Protein 2C3G (pdb70)

Secondary structure (DSSP, 8-state):
-----EEEEEEE--TT--SEEEEEEEEES------TTT--B-EEEETTEEEEEEET-SEEEEEEEESSS-EES-TTPPPEEESS-EEESSSEESS---

Solvent-accessible surface area: 5964 Å² total; per-residue (Å²): 125,186,153,96,55,26,8,31,0,40,0,92,27,38,122,98,21,39,69,3,23,0,42,19,60,67,5,96,68,149,56,140,59,16,70,101,98,118,7,36,104,0,92,111,102,85,57,62,15,41,12,32,62,5,115,41,4,129,19,0,94,0,11,0,13,4,209,53,136,60,49,86,17,22,125,83,105,100,12,48,112,32,90,90,60,0,23,5,53,42,110,44,65,82,107,100,43,128

Radius of gyration: 12.8 Å; Cα contacts (8 Å, |Δi|>4): 199; chains: 1; bounding box: 26×38×31 Å

B-factor: mean 26.35, std 8.16, range [8.42, 55.57]

Structure (mmCIF, N/CA/C/O backbone):
data_2C3G
#
_entry.id   2C3G
#
_cell.length_a   49.286
_cell.length_b   49.286
_cell.length_c   86.760
_cell.angle_alpha   90.00
_cell.angle_beta   90.00
_cell.angle_gamma   90.00
#
_symmetry.space_group_name_H-M   'P 42 21 2'
#
loop_
_entity.id
_entity.type
_entity.pdbx_description
1 polymer 'ALPHA-AMYLASE G-6'
2 non-polymer 'CADMIUM ION'
3 water water
#
loop_
_atom_site.group_PDB
_atom_site.id
_atom_site.type_symbol
_atom_site.label_atom_id
_atom_site.label_alt_id
_atom_site.label_comp_id
_atom_site.label_asym_id
_atom_site.label_entity_id
_atom_site.label_seq_id
_atom_site.pdbx_PDB_ins_code
_atom_site.Cartn_x
_atom_site.Cartn_y
_atom_site.Cartn_z
_atom_site.occupancy
_atom_site.B_iso_or_equiv
_atom_site.auth_seq_id
_atom_site.auth_comp_id
_atom_site.auth_asym_id
_atom_site.auth_atom_id
_atom_site.pdbx_PDB_model_num
ATOM 1 N N . GLY A 1 1 ? 27.466 -16.880 21.146 1.00 29.21 1 GLY A N 1
ATOM 2 C CA . GLY A 1 1 ? 26.566 -16.171 20.211 1.00 30.09 1 GLY A CA 1
ATOM 3 C C . GLY A 1 1 ? 26.973 -14.731 20.101 1.00 30.88 1 GLY A C 1
ATOM 4 O O . GLY A 1 1 ? 28.145 -14.451 19.799 1.00 31.80 1 GLY A O 1
ATOM 5 N N . HIS A 1 2 ? 25.986 -13.836 20.217 1.00 31.35 2 HIS A N 1
ATOM 6 C CA . HIS A 1 2 ? 26.069 -12.640 21.089 1.00 30.71 2 HIS A CA 1
ATOM 7 C C . HIS A 1 2 ? 26.116 -11.187 20.568 1.00 30.13 2 HIS A C 1
ATOM 8 O O . HIS A 1 2 ? 26.796 -10.834 19.597 1.00 29.38 2 HIS A O 1
ATOM 15 N N . MET A 1 3 ? 25.339 -10.361 21.266 1.00 29.34 3 MET A N 1
ATOM 16 C CA . MET A 1 3 ? 25.129 -8.944 20.953 1.00 28.78 3 MET A CA 1
ATOM 17 C C . MET A 1 3 ? 24.723 -8.194 22.215 1.00 27.89 3 MET A C 1
ATOM 18 O O . MET A 1 3 ? 24.464 -8.800 23.267 1.00 28.50 3 MET A O 1
ATOM 23 N N . ALA A 1 4 ? 24.688 -6.870 22.118 1.00 26.92 4 ALA A N 1
ATOM 24 C CA . ALA A 1 4 ? 24.199 -6.041 23.210 1.00 25.49 4 ALA A CA 1
ATOM 25 C C . ALA A 1 4 ? 22.652 -6.116 23.240 1.00 24.69 4 ALA A C 1
ATOM 26 O O . ALA A 1 4 ? 21.978 -5.612 22.346 1.00 25.03 4 ALA A O 1
ATOM 28 N N . SER A 1 5 ? 22.124 -6.736 24.287 1.00 23.19 5 SER A N 1
ATOM 29 C CA . SER A 1 5 ? 20.708 -7.041 24.438 1.00 22.05 5 SER A CA 1
ATOM 30 C C . SER A 1 5 ? 20.130 -6.414 25.704 1.00 21.47 5 SER A C 1
ATOM 31 O O . SER A 1 5 ? 20.855 -6.134 26.684 1.00 21.85 5 SER A O 1
ATOM 34 N N . GLY A 1 6 ? 18.813 -6.263 25.720 1.00 19.17 6 GLY A N 1
ATOM 35 C CA . GLY A 1 6 ? 18.133 -5.740 26.878 1.00 16.51 6 GLY A CA 1
ATOM 36 C C . GLY A 1 6 ? 16.811 -5.080 26.535 1.00 15.96 6 GLY A C 1
ATOM 37 O O . GLY A 1 6 ? 16.016 -5.594 25.726 1.00 10.91 6 GLY A O 1
ATOM 38 N N . LEU A 1 7 ? 16.544 -3.941 27.174 1.00 15.57 7 LEU A N 1
A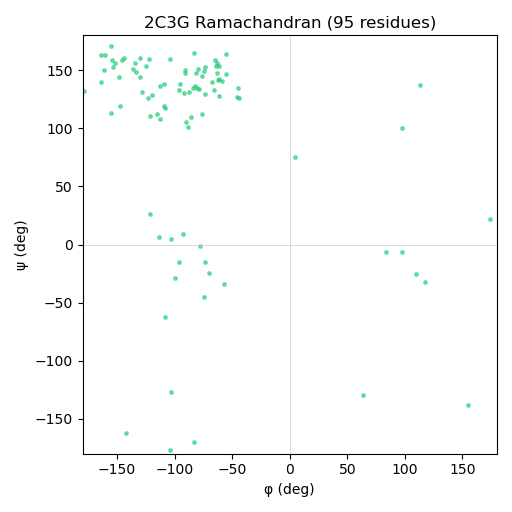TOM 39 C CA . LEU A 1 7 ? 15.281 -3.264 26.892 1.00 16.45 7 LEU A CA 1
ATOM 40 C C . LEU A 1 7 ? 15.539 -1.861 26.384 1.00 16.36 7 LEU A C 1
ATOM 41 O O . LEU A 1 7 ? 16.058 -1.031 27.120 1.00 17.38 7 LEU A O 1
ATOM 46 N N . THR A 1 8 ? 15.251 -1.629 25.103 1.00 16.02 8 THR A N 1
ATOM 47 C CA . THR A 1 8 ? 15.374 -0.306 24.490 1.00 16.38 8 THR A CA 1
ATOM 48 C C . THR A 1 8 ? 14.035 0.396 24.603 1.00 16.46 8 THR A C 1
ATOM 49 O O . THR A 1 8 ? 12.992 -0.172 24.297 1.00 16.89 8 THR A O 1
ATOM 53 N N . ILE A 1 9 ? 14.056 1.626 25.079 1.00 17.00 9 ILE A N 1
ATOM 54 C CA . ILE A 1 9 ? 12.828 2.358 25.283 1.00 16.62 9 ILE A CA 1
ATOM 55 C C . ILE A 1 9 ? 12.975 3.701 24.596 1.00 16.71 9 ILE A C 1
ATOM 56 O O . ILE A 1 9 ? 14.001 4.351 24.740 1.00 16.75 9 ILE A O 1
ATOM 61 N N . TYR A 1 10 ? 11.975 4.079 23.800 1.00 17.01 10 TYR A N 1
ATOM 62 C CA . TYR A 1 10 ? 11.945 5.393 23.160 1.00 17.60 10 TYR A CA 1
ATOM 63 C C . TYR A 1 10 ? 10.809 6.176 23.750 1.00 17.45 10 TYR A C 1
ATOM 64 O O . TYR A 1 10 ? 9.723 5.651 23.942 1.00 17.84 10 TYR A O 1
ATOM 73 N N . PHE A 1 11 ? 11.081 7.439 24.038 1.00 17.67 11 PHE A N 1
ATOM 74 C CA . PHE A 1 11 ? 10.120 8.293 24.681 1.00 17.37 11 PHE A CA 1
ATOM 75 C C . PHE A 1 11 ? 9.845 9.541 23.848 1.00 17.37 11 PHE A C 1
ATOM 76 O O . PHE A 1 11 ? 10.756 10.260 23.490 1.00 15.42 11 PHE A O 1
ATOM 84 N N . LYS A 1 12 ? 8.578 9.801 23.557 1.00 18.36 12 LYS A N 1
ATOM 85 C CA . LYS A 1 12 ? 8.209 11.047 22.918 1.00 20.05 12 LYS A CA 1
ATOM 86 C C . LYS A 1 12 ? 7.963 12.072 24.005 1.00 21.08 12 LYS A C 1
ATOM 87 O O . LYS A 1 12 ? 6.914 12.053 24.681 1.00 20.91 12 LYS A O 1
ATOM 93 N N . LYS A 1 13 ? 8.966 12.929 24.201 1.00 21.72 13 LYS A N 1
ATOM 94 C CA 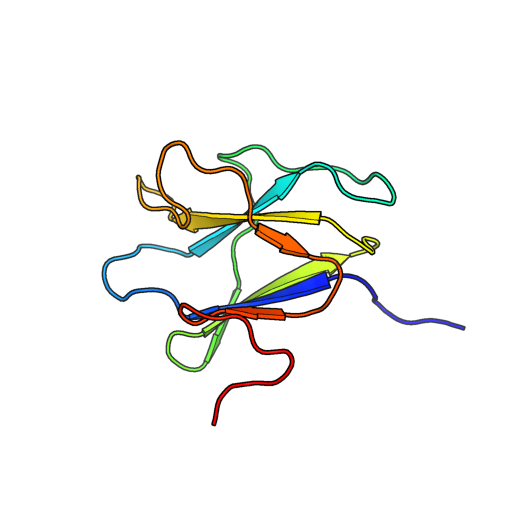. LYS A 1 13 ? 8.988 13.871 25.320 1.00 22.60 13 LYS A CA 1
ATOM 95 C C . LYS A 1 13 ? 7.995 15.003 25.087 1.00 23.05 13 LYS A C 1
ATOM 96 O O . LYS A 1 13 ? 7.973 15.593 23.995 1.00 22.55 13 LYS A O 1
ATOM 102 N N . PRO A 1 14 ? 7.139 15.282 26.085 1.00 23.18 14 PRO A N 1
ATOM 103 C CA . PRO A 1 14 ? 6.244 16.445 26.019 1.00 23.26 14 PRO A CA 1
ATOM 104 C C . PRO A 1 14 ? 7.075 17.708 25.975 1.00 23.03 14 PRO A C 1
ATOM 105 O O . PRO A 1 14 ? 8.187 17.790 26.503 1.00 22.84 14 PRO A O 1
ATOM 109 N N . ASP A 1 15 ? 6.554 18.695 25.289 1.00 24.08 15 ASP A N 1
ATOM 110 C CA . ASP A 1 15 ? 7.359 19.870 24.999 1.00 24.65 15 ASP A CA 1
ATOM 111 C C . ASP A 1 15 ? 7.636 20.706 26.241 1.00 25.48 15 ASP A C 1
ATOM 112 O O . ASP A 1 15 ? 8.622 21.444 26.275 1.00 26.08 15 ASP A O 1
ATOM 117 N N . SER A 1 16 ? 6.764 20.592 27.251 1.00 26.48 16 SER A N 1
ATOM 1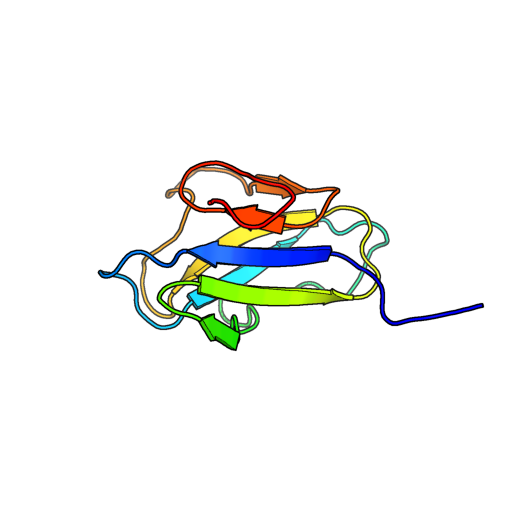18 C CA . SER A 1 16 ? 6.947 21.304 28.521 1.00 27.46 16 SER A CA 1
ATOM 119 C C . SER A 1 16 ? 8.064 20.709 29.376 1.00 27.39 16 SER A C 1
ATOM 120 O O . SER A 1 16 ? 8.535 21.339 30.315 1.00 28.79 16 SER A O 1
ATOM 123 N N . TRP A 1 17 ? 8.500 19.501 29.049 1.00 26.78 17 TRP A N 1
ATOM 124 C CA . TRP A 1 17 ? 9.466 18.801 29.875 1.00 26.32 17 TRP A CA 1
ATOM 125 C C . TRP A 1 17 ? 10.895 19.246 29.625 1.00 26.41 17 TRP A C 1
ATOM 126 O O . TRP A 1 17 ? 11.253 19.588 28.491 1.00 26.40 17 TRP A O 1
ATOM 137 N N . GLY A 1 18 ? 11.713 19.215 30.675 1.00 26.34 18 GLY A N 1
ATOM 138 C CA . GLY A 1 18 ? 13.152 19.387 30.547 1.00 26.50 18 GLY A CA 1
ATOM 139 C C . GLY A 1 18 ? 13.810 18.072 30.165 1.00 26.90 18 GLY A C 1
ATOM 140 O O . GLY A 1 18 ? 13.103 17.105 29.834 1.00 27.76 18 GLY A O 1
ATOM 141 N N . THR A 1 19 ? 15.146 18.018 30.220 1.00 26.90 19 THR A N 1
ATOM 142 C CA . THR A 1 19 ? 15.914 16.840 29.774 1.00 26.67 19 THR A CA 1
ATOM 143 C C . THR A 1 19 ? 15.285 15.539 30.273 1.00 26.46 19 THR A C 1
ATOM 144 O O . THR A 1 19 ? 15.050 15.425 31.479 1.00 26.72 19 THR A O 1
ATOM 148 N N . PRO A 1 20 ? 14.992 14.571 29.381 1.00 25.65 20 PRO A N 1
ATOM 149 C CA . PRO A 1 20 ? 14.296 13.336 29.796 1.00 24.99 20 PRO A CA 1
ATOM 150 C C . PRO A 1 20 ? 15.214 12.276 30.389 1.00 24.36 20 PRO A C 1
ATOM 151 O O . PRO A 1 20 ? 16.292 12.035 29.849 1.00 25.05 20 PRO A O 1
ATOM 155 N N . HIS A 1 21 ? 14.775 11.660 31.484 1.00 23.55 21 HIS A N 1
ATOM 156 C CA . HIS A 1 21 ? 15.506 10.570 32.154 1.00 23.29 21 HIS A CA 1
ATOM 157 C C . HIS A 1 21 ? 14.656 9.292 32.331 1.00 22.94 21 HIS A C 1
ATOM 158 O O . HIS A 1 21 ? 13.428 9.348 32.388 1.00 22.29 21 HIS A O 1
ATOM 165 N N . LEU A 1 22 ? 15.314 8.140 32.405 1.00 23.61 22 LEU A N 1
ATOM 166 C CA . LEU A 1 22 ? 14.5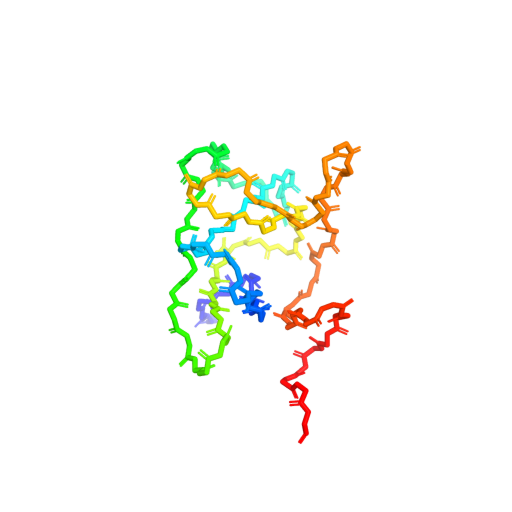71 6.882 32.523 1.00 23.91 22 LEU A CA 1
ATOM 167 C C . LEU A 1 22 ? 14.791 6.226 33.890 1.00 24.25 22 LEU A C 1
ATOM 168 O O . LEU A 1 22 ? 15.854 5.689 34.168 1.00 23.96 22 LEU A O 1
ATOM 173 N N . TYR A 1 23 ? 13.767 6.261 34.729 1.00 25.03 23 TYR A N 1
ATOM 174 C CA . TYR A 1 23 ? 13.831 5.599 36.021 1.00 26.07 23 TYR A CA 1
ATOM 175 C C . TYR A 1 23 ? 13.196 4.206 35.932 1.00 25.40 23 TYR A C 1
ATOM 176 O O . TYR A 1 23 ? 12.105 4.052 35.388 1.00 25.48 23 TYR A O 1
ATOM 185 N N . TYR A 1 24 ? 13.896 3.212 36.472 1.00 25.13 24 TYR A N 1
ATOM 186 C CA . TYR A 1 24 ? 13.479 1.798 36.422 1.00 25.05 24 TYR A CA 1
ATOM 187 C C . TYR A 1 24 ? 13.935 1.009 37.654 1.00 25.36 24 TYR A C 1
ATOM 188 O O . TYR A 1 24 ? 15.019 1.229 38.196 1.00 24.87 24 TYR A O 1
ATOM 197 N N . TYR A 1 25 ? 13.085 0.076 38.073 1.00 26.17 25 TYR A N 1
ATOM 198 C CA . TYR A 1 25 ? 13.343 -0.744 39.250 1.00 26.74 25 TYR A CA 1
ATOM 199 C C . TYR A 1 25 ? 12.839 -2.176 38.995 1.00 27.15 25 TYR A C 1
ATOM 200 O O . TYR A 1 25 ? 12.562 -2.538 37.852 1.00 26.99 25 TYR A O 1
ATOM 209 N N . ASP A 1 26 ? 12.662 -2.963 40.058 1.00 27.88 26 ASP A N 1
ATOM 210 C CA . ASP A 1 26 ? 12.571 -4.422 39.946 1.00 28.56 26 ASP A CA 1
ATOM 211 C C . ASP A 1 26 ? 12.808 -4.990 38.542 1.00 27.65 26 ASP A C 1
ATOM 212 O O . ASP A 1 26 ? 11.901 -5.372 37.834 1.00 26.93 26 ASP A O 1
ATOM 217 N N . THR A 1 27 ? 14.091 -4.972 38.197 1.00 27.44 27 THR A N 1
ATOM 218 C CA . THR A 1 27 ? 14.677 -5.569 37.014 1.00 27.41 27 THR A CA 1
ATOM 219 C C . THR A 1 27 ? 14.735 -7.074 37.170 1.00 27.65 27 THR A C 1
ATOM 220 O O . THR A 1 27 ? 14.894 -7.584 38.283 1.00 27.07 27 THR A O 1
ATOM 224 N N . ASN A 1 28 ? 14.627 -7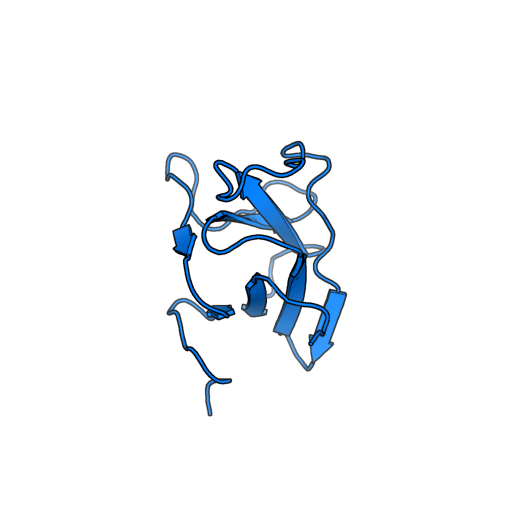.783 36.054 1.00 27.64 28 ASN A N 1
ATOM 225 C CA . ASN A 1 28 ? 14.794 -9.233 36.043 1.00 28.34 28 ASN A CA 1
ATOM 226 C C . ASN A 1 28 ? 15.416 -9.622 34.690 1.00 28.33 28 ASN A C 1
ATOM 227 O O . ASN A 1 28 ? 14.842 -9.323 33.639 1.00 27.72 28 ASN A O 1
ATOM 232 N N . PRO A 1 29 ? 16.607 -10.227 34.689 1.00 28.82 29 PRO A N 1
ATOM 233 C CA . PRO A 1 29 ? 17.397 -10.529 35.896 1.00 29.22 29 PRO A CA 1
ATOM 234 C C . PRO A 1 29 ? 17.858 -9.306 36.641 1.00 29.75 29 PRO A C 1
ATOM 235 O O . PRO A 1 29 ? 18.016 -8.242 36.035 1.00 29.33 29 PRO A O 1
ATOM 239 N N . LYS A 1 30 ? 18.078 -9.464 37.939 1.00 30.38 30 LYS A N 1
ATOM 240 C CA . LYS A 1 30 ? 18.389 -8.338 38.809 1.00 31.54 30 LYS A CA 1
ATOM 241 C C . LYS A 1 30 ? 19.734 -7.737 38.443 1.00 31.89 30 LYS A C 1
ATOM 242 O O . LYS A 1 30 ? 20.725 -8.440 38.272 1.00 31.84 30 LYS A O 1
ATOM 248 N N . VAL A 1 31 ? 19.735 -6.412 38.336 1.00 32.73 31 VAL A N 1
ATOM 249 C CA . VAL A 1 31 ? 20.820 -5.644 37.757 1.00 32.79 31 VAL A CA 1
ATOM 250 C C . VAL A 1 31 ? 20.846 -4.346 38.553 1.00 33.68 31 VAL A C 1
ATOM 251 O O . VAL A 1 31 ? 19.836 -4.015 39.201 1.00 33.51 31 VAL A O 1
ATOM 255 N N . ASP A 1 32 ? 21.977 -3.632 38.545 0.50 34.28 32 ASP A N 1
ATOM 256 C CA A ASP A 1 32 ? 22.068 -2.358 39.256 0.50 34.68 32 ASP A CA 1
ATOM 257 C CA B ASP A 1 32 ? 22.086 -2.337 39.216 0.50 34.79 32 ASP A CA 1
ATOM 258 C C . ASP A 1 32 ? 20.911 -1.456 38.826 0.50 35.15 32 ASP A C 1
ATOM 259 O O . ASP A 1 32 ? 20.659 -1.255 37.633 0.50 34.94 32 ASP A O 1
ATOM 268 N N . GLU A 1 33 ? 20.191 -0.941 39.814 1.00 35.91 33 GLU A N 1
ATOM 269 C CA . GLU A 1 33 ? 19.089 -0.029 39.560 1.00 37.35 33 GLU A CA 1
ATOM 270 C C . GLU A 1 33 ? 19.435 1.393 40.006 1.00 37.97 33 GLU A C 1
ATOM 271 O O . GLU A 1 33 ? 20.022 1.590 41.073 1.00 38.10 33 GLU A O 1
ATOM 277 N N . PRO A 1 34 ? 19.056 2.376 39.193 1.00 38.26 34 PRO A N 1
ATOM 278 C CA . PRO A 1 34 ? 19.320 3.784 39.486 1.00 38.76 34 PRO A CA 1
ATOM 279 C C . PRO A 1 34 ? 18.454 4.386 40.601 1.00 38.85 34 PRO A C 1
ATOM 280 O O . PRO A 1 34 ? 17.334 3.951 40.865 1.00 38.88 34 PRO A O 1
ATOM 284 N N . THR A 1 35 ? 19.027 5.393 41.250 1.00 38.95 35 THR A N 1
ATOM 285 C CA . THR A 1 35 ? 18.333 6.338 42.111 1.00 38.89 35 THR A CA 1
ATOM 286 C C . THR A 1 35 ? 17.323 7.127 41.262 1.00 38.40 35 THR A C 1
ATOM 287 O O . THR A 1 35 ? 17.495 7.243 40.045 1.00 38.90 35 THR A O 1
ATOM 291 N N . TRP A 1 36 ? 16.284 7.672 41.890 1.00 37.51 36 TRP A N 1
ATOM 292 C CA . TRP A 1 36 ? 15.343 8.574 41.215 1.00 36.89 36 TRP A CA 1
ATOM 293 C C . TRP A 1 36 ? 16.073 9.789 40.611 1.00 36.93 36 TRP A C 1
ATOM 294 O O . TRP A 1 36 ? 15.713 10.285 39.543 1.00 36.69 36 TRP A O 1
ATOM 305 N N . SER A 1 37 ? 17.121 10.239 41.292 1.00 36.63 37 SER A N 1
ATOM 306 C CA . SER A 1 37 ? 17.876 11.415 40.880 1.00 36.50 37 SER A CA 1
ATOM 307 C C . SER A 1 37 ? 19.120 11.051 40.066 1.00 36.35 37 SER A C 1
ATOM 308 O O . SER A 1 37 ? 19.718 11.929 39.441 1.00 36.84 37 SER A O 1
ATOM 311 N N . GLU A 1 38 ? 19.511 9.774 40.100 1.00 35.53 38 GLU A N 1
ATOM 312 C CA . GLU A 1 38 ? 20.624 9.256 39.302 1.00 34.98 38 GLU A CA 1
ATOM 313 C C . GLU A 1 38 ? 20.164 8.450 38.061 1.00 33.66 38 GLU A C 1
ATOM 314 O O . GLU A 1 38 ? 20.993 7.882 37.342 1.00 33.08 38 GLU A O 1
ATOM 320 N N . ALA A 1 39 ? 18.847 8.411 37.824 1.00 32.55 39 ALA A N 1
ATOM 321 C CA . ALA A 1 39 ? 18.278 7.852 36.591 1.00 31.05 39 ALA A CA 1
ATOM 322 C C . ALA A 1 39 ? 19.045 8.331 35.340 1.00 30.17 39 ALA A C 1
ATOM 323 O O . ALA A 1 39 ? 19.380 9.525 35.225 1.00 30.54 39 ALA A O 1
ATOM 325 N N . PRO A 1 40 ? 19.352 7.402 34.436 1.00 28.64 40 PRO A N 1
ATOM 326 C CA . PRO A 1 40 ? 20.089 7.727 33.215 1.00 27.80 40 PRO A CA 1
ATOM 327 C C . PRO A 1 40 ? 19.343 8.702 32.322 1.00 26.61 40 PRO A C 1
ATOM 328 O O . PRO A 1 40 ? 18.118 8.619 32.186 1.00 26.08 40 PRO A O 1
ATOM 332 N N . GLU A 1 41 ? 20.102 9.615 31.723 1.00 25.53 41 GLU A N 1
ATOM 333 C CA . GLU A 1 41 ? 19.615 10.464 30.644 1.00 25.32 41 GLU A CA 1
ATOM 334 C C . GLU A 1 41 ? 19.140 9.621 29.465 1.00 23.63 41 GLU A C 1
ATOM 335 O O . GLU A 1 41 ? 19.737 8.608 29.123 1.00 23.68 41 GLU A O 1
ATOM 341 N N . MET A 1 42 ? 18.043 10.058 28.869 1.00 22.51 42 MET A N 1
ATOM 342 C CA . MET A 1 42 ? 17.585 9.500 27.611 1.00 21.08 42 MET A CA 1
ATOM 343 C C . MET A 1 42 ? 18.180 10.269 26.445 1.00 20.15 42 MET A C 1
ATOM 344 O O . MET A 1 42 ? 17.822 11.389 26.186 1.00 20.81 42 MET A O 1
ATOM 349 N N . GLU A 1 43 ? 19.152 9.671 25.784 1.00 18.65 43 GLU A N 1
ATOM 350 C CA . GLU A 1 43 ? 19.837 10.327 24.677 1.00 18.19 43 GLU A CA 1
ATOM 351 C C . GLU A 1 43 ? 18.825 10.772 23.607 1.00 17.31 43 GLU A C 1
ATOM 352 O O . GLU A 1 43 ? 17.786 10.155 23.456 1.00 15.80 43 GLU A O 1
ATOM 358 N N . HIS A 1 44 ? 19.081 11.891 22.935 1.00 16.70 44 HIS A N 1
ATOM 359 C CA . HIS A 1 44 ? 18.167 12.361 21.893 1.00 15.42 44 HIS A CA 1
ATOM 360 C C . HIS A 1 44 ? 18.210 11.380 20.738 1.00 15.64 44 HIS A C 1
ATOM 361 O O . HIS A 1 44 ? 19.279 10.849 20.395 1.00 15.34 44 HIS A O 1
ATOM 368 N N . TYR A 1 45 ? 17.049 11.099 20.153 1.00 15.33 45 TYR A N 1
ATOM 369 C CA . TYR A 1 45 ? 17.018 10.224 18.998 1.00 15.40 45 TYR A CA 1
ATOM 370 C C . TYR A 1 45 ? 16.697 11.047 17.730 1.00 16.08 45 TYR A C 1
ATOM 371 O O . TYR A 1 45 ? 17.512 11.124 16.798 1.00 15.81 45 TYR A O 1
ATOM 380 N N . GLU A 1 46 ? 15.511 11.657 17.713 1.00 16.75 46 GLU A N 1
ATOM 381 C CA . GLU A 1 46 ? 15.018 12.377 16.539 1.00 17.77 46 GLU A CA 1
ATOM 382 C C . GLU A 1 46 ? 13.648 13.006 16.832 1.00 16.63 46 GLU A C 1
ATOM 383 O O . GLU A 1 46 ? 12.758 12.366 17.381 1.00 17.19 46 GLU A O 1
ATOM 389 N N . GLY A 1 47 ? 13.503 14.275 16.492 1.00 16.49 47 GLY A N 1
ATOM 390 C CA . GLY A 1 47 ? 12.307 15.044 16.799 1.00 15.81 47 GLY A CA 1
ATOM 391 C C . GLY A 1 47 ? 12.168 15.151 18.300 1.00 15.89 47 GLY A C 1
ATOM 392 O O . GLY A 1 47 ? 13.131 15.494 18.992 1.00 16.78 47 GLY A O 1
ATOM 393 N N . ASP A 1 48 ? 10.990 14.835 18.820 1.00 15.60 48 ASP A N 1
ATOM 394 C CA . ASP A 1 48 ? 10.806 14.802 20.273 1.00 15.58 48 ASP A CA 1
ATOM 395 C C . ASP A 1 48 ? 11.047 13.410 20.832 1.00 15.64 48 ASP A C 1
ATOM 396 O O . ASP A 1 48 ? 10.754 13.173 21.983 1.00 15.82 48 ASP A O 1
ATOM 401 N N . TRP A 1 49 ? 11.556 12.477 20.016 1.00 15.96 49 TRP A N 1
ATOM 402 C CA . TRP A 1 49 ? 11.915 11.138 20.522 1.00 16.38 49 TRP A CA 1
ATOM 403 C C . TRP A 1 49 ? 13.282 11.103 21.231 1.00 16.14 49 TRP A C 1
ATOM 404 O O . TRP A 1 49 ? 14.270 11.614 20.748 1.00 17.06 49 TRP A O 1
ATOM 415 N N . TYR A 1 50 ? 13.313 10.447 22.373 1.00 16.69 50 TYR A N 1
ATOM 416 C CA . TYR A 1 50 ? 14.533 10.240 23.134 1.00 16.55 50 TYR A CA 1
ATOM 417 C C . TYR A 1 50 ? 14.583 8.755 23.441 1.00 15.69 50 TYR A C 1
ATOM 418 O O . TYR A 1 50 ? 13.585 8.077 23.351 1.00 16.55 50 TYR A O 1
ATOM 427 N N . THR A 1 51 ? 15.739 8.229 23.778 1.00 15.25 51 THR A N 1
ATOM 428 C CA . THR A 1 51 ? 15.870 6.779 23.859 1.00 14.51 51 THR A CA 1
ATOM 429 C C . THR A 1 51 ? 16.922 6.380 24.855 1.00 15.27 51 THR A C 1
ATOM 430 O O . THR A 1 51 ? 17.844 7.145 25.153 1.00 14.90 51 THR A O 1
ATOM 434 N N . HIS A 1 52 ? 16.778 5.163 25.353 1.00 16.30 52 HIS A N 1
ATOM 435 C CA . HIS A 1 52 ? 17.769 4.571 26.242 1.00 17.75 52 HIS A CA 1
ATOM 436 C C . HIS A 1 52 ? 17.569 3.062 26.345 1.00 17.23 52 HIS A C 1
ATOM 437 O O . HIS A 1 52 ? 16.427 2.560 26.389 1.00 17.70 52 HIS A O 1
ATOM 444 N N . THR A 1 53 ? 18.698 2.358 26.361 1.00 17.74 53 THR A N 1
ATOM 445 C CA . THR A 1 53 ? 18.751 0.901 26.435 1.00 17.82 53 THR A CA 1
ATOM 446 C C . THR A 1 53 ? 19.276 0.482 27.837 1.00 18.44 53 THR A C 1
ATOM 447 O O . THR A 1 53 ? 20.361 0.893 28.265 1.00 17.13 53 THR A O 1
ATOM 451 N N . ILE A 1 54 ? 18.439 -0.263 28.563 1.00 18.61 54 ILE A N 1
ATOM 452 C CA . ILE A 1 54 ? 18.849 -0.989 29.765 1.00 19.31 54 ILE A CA 1
ATOM 453 C C . ILE A 1 54 ? 19.418 -2.352 29.373 1.00 19.56 54 ILE A C 1
ATOM 454 O O . ILE A 1 54 ? 18.695 -3.225 28.932 1.00 19.91 54 ILE A O 1
ATOM 459 N N . GLU A 1 55 ? 20.718 -2.538 29.525 1.00 20.19 55 GLU A N 1
ATOM 460 C CA . GLU A 1 55 ? 21.317 -3.796 29.131 1.00 20.53 55 GLU A CA 1
ATOM 461 C C . GLU A 1 55 ? 21.046 -4.934 30.118 1.00 20.91 55 GLU A C 1
ATOM 462 O O . GLU A 1 55 ? 20.990 -4.721 31.345 1.00 21.01 55 GLU A O 1
ATOM 468 N N . GLY A 1 56 ? 20.895 -6.145 29.581 1.00 19.96 56 GLY A N 1
ATOM 469 C CA . GLY A 1 56 ? 20.837 -7.332 30.425 1.00 21.81 56 GLY A CA 1
ATOM 470 C C . GLY A 1 56 ? 19.508 -7.706 31.051 1.00 22.02 56 GLY A C 1
ATOM 471 O O . GLY A 1 56 ? 19.388 -8.772 31.663 1.00 22.94 56 GLY A O 1
ATOM 472 N N . VAL A 1 57 ? 18.517 -6.834 30.892 1.00 22.53 57 VAL A N 1
ATOM 473 C CA . VAL A 1 57 ? 17.179 -6.972 31.484 1.00 22.86 57 VAL A CA 1
ATOM 474 C C . VAL A 1 57 ? 16.174 -7.622 30.511 1.00 22.64 57 VAL A C 1
ATOM 475 O O . VAL A 1 57 ? 16.191 -7.323 29.334 1.00 22.71 57 VAL A O 1
ATOM 479 N N . GLU A 1 58 ? 15.321 -8.530 30.990 1.00 22.97 58 GLU A N 1
ATOM 480 C CA . GLU A 1 58 ? 14.178 -9.020 30.195 1.00 22.85 58 GLU A CA 1
ATOM 481 C C . GLU A 1 58 ? 12.867 -8.340 30.580 1.00 22.39 58 GLU A C 1
ATOM 482 O O . GLU A 1 58 ? 11.955 -8.231 29.758 1.00 21.79 58 GLU A O 1
ATOM 488 N N . SER A 1 59 ? 12.761 -7.911 31.839 1.00 21.85 59 SER A N 1
ATOM 489 C CA . SER A 1 59 ? 11.633 -7.098 32.281 1.00 21.60 59 SER A CA 1
ATOM 490 C C . SER A 1 59 ? 12.082 -6.069 33.300 1.00 21.56 59 SER A C 1
ATOM 491 O O . SER A 1 59 ? 13.129 -6.230 33.903 1.00 22.65 59 SER A O 1
ATOM 494 N N . VAL A 1 60 ? 11.276 -5.029 33.480 1.00 21.89 60 VAL A N 1
ATOM 495 C CA . VAL A 1 60 ? 11.623 -3.818 34.221 1.00 22.21 60 VAL A CA 1
ATOM 496 C C . VAL A 1 60 ? 10.304 -3.167 34.580 1.00 22.93 60 VAL A C 1
ATOM 497 O O . VAL A 1 60 ? 9.255 -3.521 34.020 1.00 22.40 60 VAL A O 1
ATOM 501 N N . ARG A 1 61 ? 10.357 -2.244 35.541 1.00 23.74 61 ARG A N 1
ATOM 502 C CA . ARG A 1 61 ? 9.252 -1.357 35.861 1.00 24.79 61 ARG A CA 1
ATOM 503 C C . ARG A 1 61 ? 9.800 0.029 35.635 1.00 24.60 61 ARG A C 1
ATOM 504 O O . ARG A 1 61 ? 10.856 0.341 36.146 1.00 24.67 61 ARG A O 1
ATOM 512 N N . LEU A 1 62 ? 9.100 0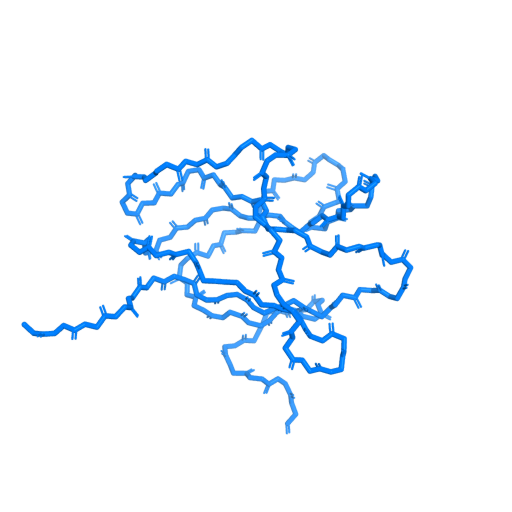.863 34.867 1.00 25.51 62 LEU A N 1
ATOM 513 C CA . LEU A 1 62 ? 9.680 2.164 34.504 1.00 25.84 62 LEU A CA 1
ATOM 514 C C . LEU A 1 62 ? 8.794 3.423 34.580 1.00 26.03 62 LEU A C 1
ATOM 515 O O . LEU A 1 62 ? 7.579 3.386 34.419 1.00 26.25 62 LEU A O 1
ATOM 520 N N . LEU A 1 63 ? 9.444 4.548 34.829 1.00 26.36 63 LEU A N 1
ATOM 521 C CA . LEU A 1 63 ? 8.796 5.851 34.697 1.00 26.31 63 LEU A CA 1
ATOM 522 C C . LEU A 1 63 ? 9.719 6.787 33.922 1.00 25.42 63 LEU A C 1
ATOM 523 O O . LEU A 1 63 ? 10.931 6.683 34.016 1.00 24.82 63 LEU A O 1
ATOM 528 N N . PHE A 1 64 ? 9.121 7.698 33.168 1.00 25.43 64 PHE A N 1
ATOM 529 C CA . PHE A 1 64 ? 9.831 8.822 32.571 1.00 25.28 64 PHE A CA 1
ATOM 530 C C . PHE A 1 64 ? 9.781 10.002 33.531 1.00 26.19 64 PHE A C 1
ATOM 531 O O . PHE A 1 64 ? 8.814 10.160 34.280 1.00 26.75 64 PHE A O 1
ATOM 539 N N . LYS A 1 65 ? 10.838 10.809 33.515 1.00 27.30 65 LYS A N 1
ATOM 540 C CA . LYS A 1 65 ? 10.936 12.019 34.322 1.00 27.99 65 LYS A CA 1
ATOM 541 C C . LYS A 1 65 ? 11.892 13.035 33.694 1.00 29.08 65 LYS A C 1
ATOM 542 O O . LYS A 1 65 ? 12.748 12.676 32.890 1.00 28.72 65 LYS A O 1
ATOM 548 N N . ASP A 1 66 ? 11.752 14.305 34.057 1.00 30.73 66 ASP A N 1
ATOM 549 C CA . ASP A 1 66 ? 12.817 15.256 33.733 1.00 32.75 66 ASP A CA 1
ATOM 550 C C . ASP A 1 66 ? 13.656 15.588 34.961 1.00 34.08 66 ASP A C 1
ATOM 551 O O . ASP A 1 66 ? 13.446 15.010 36.030 1.00 33.74 66 ASP A O 1
ATOM 556 N N . ARG A 1 67 ? 14.612 16.500 34.807 1.00 36.10 67 ARG A N 1
ATOM 557 C CA . ARG A 1 67 ? 15.508 16.854 35.910 1.00 38.04 67 ARG A CA 1
ATOM 558 C C . ARG A 1 67 ? 14.816 17.795 36.894 1.00 38.36 67 ARG A C 1
ATOM 559 O O . ARG A 1 67 ? 15.406 18.200 37.894 1.00 39.31 67 ARG A O 1
ATOM 567 N N . GLY A 1 68 ? 13.569 18.145 36.596 1.00 38.47 68 GLY A N 1
ATOM 568 C CA . GLY A 1 68 ? 12.764 18.961 37.484 1.00 38.56 68 GLY A CA 1
ATOM 569 C C . GLY A 1 68 ? 11.762 18.081 38.203 1.00 38.23 68 GLY A C 1
ATOM 570 O O . GLY A 1 68 ? 12.138 17.056 38.780 1.00 37.80 68 GLY A O 1
ATOM 571 N N . THR A 1 69 ? 10.489 18.471 38.124 1.00 38.16 69 THR A N 1
ATOM 572 C CA . THR A 1 69 ? 9.403 17.786 38.824 1.00 38.59 69 THR A CA 1
ATOM 573 C C . THR A 1 69 ? 8.393 17.077 37.895 1.00 38.07 69 THR A C 1
ATOM 574 O O . THR A 1 69 ? 8.020 16.002 38.421 0.0000 44.65 69 THR A O 1
ATOM 578 N N . ASN A 1 70 ? 8.647 17.036 36.585 1.00 37.13 70 ASN A N 1
ATOM 579 C CA . ASN A 1 70 ? 7.784 16.281 35.678 1.00 36.55 70 ASN A CA 1
ATOM 580 C C . ASN A 1 70 ? 8.073 14.771 35.700 1.00 36.27 70 ASN A C 1
ATOM 581 O O . ASN A 1 70 ? 9.210 14.349 35.956 1.00 36.05 70 ASN A O 1
ATOM 586 N N . GLN A 1 71 ? 7.029 13.982 35.424 1.00 35.99 71 GLN A N 1
ATOM 587 C CA . GLN A 1 71 ? 7.098 12.517 35.337 1.00 35.75 71 GLN A CA 1
ATOM 588 C C . GLN A 1 71 ? 5.861 11.951 34.641 1.00 35.66 71 GLN A C 1
ATOM 589 O O . GLN A 1 71 ? 4.837 12.635 34.520 1.00 35.43 71 GLN A O 1
ATOM 595 N N . TRP A 1 72 ? 5.964 10.696 34.199 1.00 35.66 72 TRP A N 1
ATOM 596 C CA . TRP A 1 72 ? 4.872 10.001 33.527 1.00 35.81 72 TRP A CA 1
ATOM 597 C C . TRP A 1 72 ? 5.065 8.503 33.721 1.00 36.36 72 TRP A C 1
ATOM 598 O O . TRP A 1 72 ? 6.065 7.945 33.258 1.00 36.31 72 TRP A O 1
ATOM 609 N N . PRO A 1 73 ? 4.167 7.856 34.469 1.00 37.10 73 PRO A N 1
ATOM 610 C CA . PRO A 1 73 ? 3.125 8.529 35.259 1.00 37.96 73 PRO A CA 1
ATOM 611 C C . PRO A 1 73 ? 3.838 9.418 36.288 1.00 38.63 73 PRO A C 1
ATOM 612 O O . PRO A 1 73 ? 4.925 9.021 36.694 1.00 38.42 73 PRO A O 1
ATOM 616 N N . GLY A 1 74 ? 3.264 10.513 36.789 1.00 39.83 74 GLY A N 1
ATOM 617 C CA . GLY A 1 74 ? 1.873 10.635 37.177 1.00 40.39 74 GLY A CA 1
ATOM 618 C C . GLY A 1 74 ? 2.046 10.381 38.672 1.00 40.71 74 GLY A C 1
ATOM 619 O O . GLY A 1 74 ? 2.235 9.234 39.060 1.00 40.76 74 GLY A O 1
ATOM 620 N N . PRO A 1 75 ? 2.059 11.422 39.510 1.00 41.18 75 PRO A N 1
ATOM 621 C CA . PRO A 1 75 ? 2.418 11.241 40.928 1.00 41.28 75 PRO A CA 1
ATOM 622 C C . PRO A 1 75 ? 1.448 10.304 41.641 1.00 41.11 75 PRO A C 1
ATOM 623 O O . PRO A 1 75 ? 0.232 10.495 41.561 1.00 41.23 75 PRO A O 1
ATOM 627 N N . GLY A 1 76 ? 1.998 9.286 42.298 1.00 40.76 76 GLY A N 1
ATOM 628 C CA . GLY A 1 76 ? 1.210 8.282 42.984 1.00 40.32 76 GLY A CA 1
ATOM 629 C C . GLY A 1 76 ? 0.993 7.007 42.196 1.00 40.06 76 GLY A C 1
ATOM 630 O O . GLY A 1 76 ? 0.438 6.043 42.720 1.00 40.50 76 GLY A O 1
ATOM 631 N N . GLU A 1 77 ? 1.419 7.008 40.936 1.00 39.47 77 GLU A N 1
ATOM 632 C CA . GLU A 1 77 ? 1.300 5.839 40.065 1.00 38.58 77 GLU A CA 1
ATOM 633 C C . GLU A 1 77 ? 2.547 4.974 40.163 1.00 37.44 77 GLU A C 1
ATOM 634 O O . GLU A 1 77 ? 3.638 5.480 40.440 1.00 37.44 77 GLU A O 1
ATOM 640 N N . PRO A 1 78 ? 2.398 3.668 39.959 1.00 36.32 78 PRO A N 1
ATOM 641 C CA . PRO A 1 78 ? 3.565 2.783 39.892 1.00 35.16 78 PRO A CA 1
ATOM 642 C C . PRO A 1 78 ? 4.133 2.845 38.468 1.00 33.68 78 PRO A C 1
ATOM 643 O O . PRO A 1 78 ? 3.425 3.318 37.574 1.00 32.85 78 PRO A O 1
ATOM 647 N N . GLY A 1 79 ? 5.362 2.362 38.264 1.00 32.80 79 GLY A N 1
ATOM 648 C CA . GLY A 1 79 ? 5.975 2.311 36.937 1.00 31.29 79 GLY A CA 1
ATOM 649 C C . GLY A 1 79 ? 5.179 1.578 35.860 1.00 30.19 79 GLY A C 1
ATOM 650 O O . GLY A 1 79 ? 4.228 0.859 36.152 1.00 29.61 79 GLY A O 1
ATOM 651 N N . PHE A 1 80 ? 5.536 1.799 34.598 1.00 29.57 80 PHE A N 1
ATOM 652 C CA . PHE A 1 80 ? 5.010 0.970 33.501 1.00 28.59 80 PHE A CA 1
ATOM 653 C C . PHE A 1 80 ? 5.795 -0.329 33.518 1.00 27.01 80 PHE A C 1
ATOM 654 O O . PHE A 1 80 ? 7.011 -0.289 33.613 1.00 26.70 80 PHE A O 1
ATOM 662 N N . PHE A 1 81 ? 5.120 -1.467 33.424 1.00 25.98 81 PHE A N 1
ATOM 663 C CA . PHE A 1 81 ? 5.832 -2.741 33.316 1.00 25.47 81 PHE A CA 1
ATOM 664 C C . PHE A 1 81 ? 6.135 -3.052 31.857 1.00 24.94 81 PHE A C 1
ATOM 665 O O . PHE A 1 81 ? 5.239 -2.956 31.012 1.00 25.21 81 PHE A O 1
ATOM 673 N N . ARG A 1 82 ? 7.400 -3.417 31.591 1.00 24.23 82 ARG A N 1
ATOM 674 C CA . ARG A 1 82 ? 7.935 -3.866 30.288 1.00 23.06 82 ARG A CA 1
ATOM 675 C C . ARG A 1 82 ? 9.140 -4.760 30.629 1.00 22.35 82 ARG A C 1
ATOM 676 O O . ARG A 1 82 ? 9.734 -4.508 31.640 1.00 23.11 82 ARG A O 1
ATOM 684 N N . ASP A 1 83 ? 9.624 -5.767 29.904 1.00 22.12 83 ASP A N 1
ATOM 685 C CA . ASP A 1 83 ? 9.065 -6.909 29.174 1.00 20.76 83 ASP A CA 1
ATOM 686 C C . ASP A 1 83 ? 9.275 -6.990 27.646 1.00 19.73 83 ASP A C 1
ATOM 687 O O . ASP A 1 83 ? 9.468 -8.074 27.123 1.00 19.96 83 ASP A O 1
ATOM 692 N N . GLN A 1 84 ? 9.337 -5.846 26.973 1.00 18.56 84 GLN A N 1
ATOM 693 C CA . GLN A 1 84 ? 9.560 -5.757 25.534 1.00 18.17 84 GLN A CA 1
ATOM 694 C C . GLN A 1 84 ? 10.036 -4.317 25.197 1.00 17.76 84 GLN A C 1
ATOM 695 O O . GLN A 1 84 ? 9.685 -3.392 25.900 1.00 16.96 84 GLN A O 1
ATOM 701 N N . ASP A 1 85 ? 10.853 -4.134 24.154 1.00 17.33 85 ASP A N 1
ATOM 702 C CA . ASP A 1 85 ? 11.096 -2.779 23.599 1.00 17.44 85 ASP A CA 1
ATOM 703 C C . ASP A 1 85 ? 9.737 -2.291 23.015 1.00 16.90 85 ASP A C 1
ATOM 704 O O . ASP A 1 85 ? 8.876 -3.120 22.831 1.00 16.52 85 ASP A O 1
ATOM 709 N N . GLY A 1 86 ? 9.421 -1.005 22.792 1.00 17.02 86 GLY A N 1
ATOM 710 C CA . GLY A 1 86 ? 9.968 0.151 23.405 1.00 16.44 86 GLY A CA 1
ATOM 711 C C . GLY A 1 86 ? 9.583 1.554 22.922 1.00 14.59 86 GLY A C 1
ATOM 712 O O . GLY A 1 86 ? 10.380 2.346 23.202 1.00 15.41 86 GLY A O 1
ATOM 713 N N . TRP A 1 87 ? 8.469 1.888 22.239 1.00 15.22 87 TRP A N 1
ATOM 714 C CA . TRP A 1 87 ? 8.152 3.332 21.890 1.00 14.84 87 TRP A CA 1
ATOM 715 C C . TRP A 1 87 ? 6.894 3.892 22.553 1.00 15.88 87 TRP A C 1
ATOM 716 O O . TRP A 1 87 ? 5.775 3.506 22.208 1.00 16.21 87 TRP A O 1
ATOM 727 N N . PHE A 1 88 ? 7.062 4.845 23.473 1.00 16.00 88 PHE A N 1
ATOM 728 C CA . PHE A 1 88 ? 5.911 5.431 24.156 1.00 15.94 88 PHE A CA 1
ATOM 729 C C . PHE A 1 88 ? 5.579 6.885 23.751 1.00 15.97 88 PHE A C 1
ATOM 730 O O . PHE A 1 88 ? 6.383 7.761 23.950 1.00 15.74 88 PHE A O 1
ATOM 738 N N . ASP A 1 89 ? 4.390 7.115 23.185 1.00 16.95 89 ASP A N 1
ATOM 739 C CA . ASP A 1 89 ? 3.903 8.460 22.866 1.00 18.20 89 ASP A CA 1
ATOM 740 C C . ASP A 1 89 ? 2.580 8.813 23.561 1.00 19.55 89 ASP A C 1
ATOM 741 O O . ASP A 1 89 ? 1.817 9.635 23.071 1.00 20.20 89 ASP A O 1
ATOM 746 N N . GLY A 1 90 ? 2.306 8.195 24.706 1.00 20.92 90 GLY A N 1
ATOM 747 C CA . GLY A 1 90 ? 0.991 8.251 25.313 1.00 21.31 90 GLY A CA 1
ATOM 748 C C . GLY A 1 90 ? 0.356 6.880 25.184 1.00 21.78 90 GLY A C 1
ATOM 749 O O . GLY A 1 90 ? -0.511 6.520 25.965 1.00 22.49 90 GLY A O 1
ATOM 750 N N . GLU A 1 91 ? 0.788 6.118 24.186 1.00 21.61 91 GLU A N 1
ATOM 751 C CA . GLU A 1 91 ? 0.492 4.683 24.108 1.00 20.58 91 GLU A CA 1
ATOM 752 C C . GLU A 1 91 ? 1.800 3.977 23.754 1.00 20.68 91 GLU A C 1
ATOM 753 O O . GLU A 1 91 ? 2.714 4.599 23.206 1.00 19.97 91 GLU A O 1
ATOM 759 N N . TRP A 1 92 ? 1.901 2.689 24.107 1.00 20.05 92 TRP A N 1
ATOM 760 C CA . TRP A 1 92 ? 3.032 1.869 23.727 1.00 19.36 92 TRP A CA 1
ATOM 761 C C . TRP A 1 92 ? 2.900 1.259 22.330 1.00 19.78 92 TRP A C 1
ATOM 762 O O . TRP A 1 92 ? 1.845 0.736 21.946 1.00 19.51 92 TRP A O 1
ATOM 773 N N . HIS A 1 93 ? 3.991 1.352 21.575 1.00 20.07 93 HIS A N 1
ATOM 774 C CA . HIS A 1 93 ? 4.120 0.711 20.264 1.00 20.80 93 HIS A CA 1
ATOM 775 C C . HIS A 1 93 ? 5.438 -0.038 20.275 1.00 21.30 93 HIS A C 1
ATOM 776 O O . HIS A 1 93 ? 6.410 0.459 20.858 1.00 20.42 93 HIS A O 1
ATOM 783 N N . VAL A 1 94 ? 5.476 -1.205 19.614 1.00 22.28 94 VAL A N 1
ATO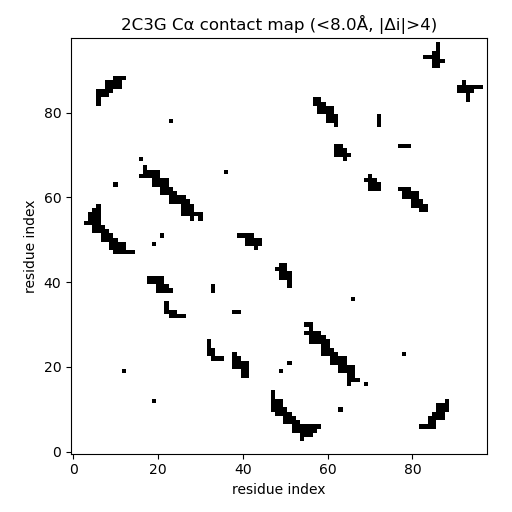M 784 C CA . VAL A 1 94 ? 6.722 -1.969 19.453 1.00 23.53 94 VAL A CA 1
ATOM 785 C C . VAL A 1 94 ? 7.692 -1.378 18.442 1.00 24.41 94 VAL A C 1
ATOM 786 O O . VAL A 1 94 ? 8.893 -1.309 18.725 1.00 23.73 94 VAL A O 1
ATOM 790 N N . ASP A 1 95 ? 7.171 -0.983 17.272 1.00 26.00 95 ASP A N 1
ATOM 791 C CA . ASP A 1 95 ? 7.922 -0.197 16.294 1.00 27.72 95 ASP A CA 1
ATOM 792 C C . ASP A 1 95 ? 7.476 1.272 16.302 1.00 28.36 95 ASP A C 1
ATOM 793 O O . ASP A 1 95 ? 6.372 1.592 16.743 1.00 28.05 95 ASP A O 1
ATOM 798 N N . ARG A 1 96 ? 8.336 2.152 15.787 1.00 29.29 96 ARG A N 1
ATOM 799 C CA . ARG A 1 96 ? 8.039 3.575 15.650 1.00 30.23 96 ARG A CA 1
ATOM 800 C C . ARG A 1 96 ? 6.637 3.831 15.061 1.00 31.33 96 ARG A C 1
ATOM 801 O O . ARG A 1 96 ? 6.298 3.254 14.031 1.00 31.87 96 ARG A O 1
ATOM 809 N N . 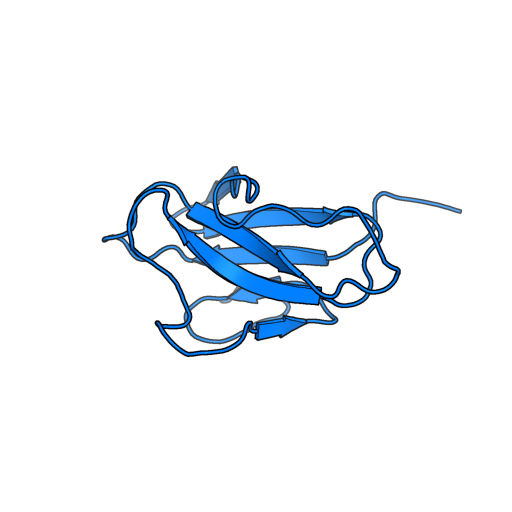PRO A 1 97 ? 5.811 4.646 15.729 1.00 32.36 97 PRO A N 1
ATOM 810 C CA . PRO A 1 97 ? 4.512 5.049 15.161 1.00 33.77 97 PRO A CA 1
ATOM 811 C C . PRO A 1 97 ? 4.676 5.831 13.846 1.00 35.37 97 PRO A C 1
ATOM 812 O O . PRO A 1 97 ? 5.631 6.606 13.679 1.00 36.19 97 PRO A O 1
ATOM 816 N N . GLY A 1 98 ? 3.772 5.588 12.903 1.00 36.76 98 GLY A N 1
ATOM 817 C CA . GLY A 1 98 ? 3.866 6.187 11.578 1.00 38.06 98 GLY A CA 1
ATOM 818 C C . GLY A 1 98 ? 3.951 5.180 10.441 1.00 38.51 98 GLY A C 1
ATOM 819 O O . GLY A 1 98 ? 4.477 5.491 9.362 1.00 38.79 98 GLY A O 1
#

Foldseek 3Di:
DDDFDAAKAKEQDDPPAAFKFKAKDPFVVDDDGDDPQRGDTFDDDDDSITMDGDTPTQKIFIKMHGNDPDIPDDPPDTGDIDRADYYDDPDDDRDDDD

Sequence (98 aa):
GHMASGLTIYFKKPDSWGTPHLYYYDTNPKVDDEPTWSEAPEMEHYEGDWYTHTIEGVESVRLLFKDRGTNQWPGPGEPGFFRDQDGWFDGEWHVDRPG

CATH classification: 2.60.40.10

Nearest PDB structures (foldseek):
  2c3g-assembly1_A  TM=1.010E+00  e=2.242E-19  Halalkalibacterium halodurans C-125
  2c3h-assembly4_D  TM=9.936E-01  e=4.865E-16  Halalkalibacterium halodurans C-125
  2lab-assembly1_A  TM=6.411E-01  e=5.849E-03  Paenibacillus polymyxa
  2laa-assembly1_A  TM=6.588E-01  e=8.169E-03  Paenibacillus polymyxa
  2c3v-assembly1_A  TM=7.467E-01  e=3.286E-02  Halalkalibacterium halodurans C-125

InterPro domains:
  IPR005085 Carbohydrate binding module family 25 [PF03423] (867-952)
  IPR005085 Carbohydrate binding module family 25 [SM01066] (865-943)
  IPR006047 Glycosyl hydrolase family 13, catalytic domain [PF00128] (56-183)
  IPR006047 Glycosyl hydrolase family 13, catalytic domain [PF00128] (305-439)
  IPR006047 Glycosyl hydrolase family 13, catalytic domain [SM00642] (53-507)
  IPR013783 Immunoglobulin-like fold [G3DSA:2.60.40.10] (767-860)
  IPR013783 Immunoglobulin-like fold [G3DSA:2.60.40.10] (861-958)
  IPR017853 Glycoside hydrolase superfamily [SSF51445] (44-513)
  IPR031965 Starch-binding module 26 [PF16738] (774-841)

Organism: Halalkalibacterium halodurans (strain ATCC BAA-125 / DSM 18197 / FERM 7344 / JCM 9153 / C-125) (NCBI:txid272558)